Protein AF-A0A932R2N3-F1 (afdb_monomer_lite)

pLDDT: mean 79.17, std 17.2, range [29.89, 97.69]

Foldseek 3Di:
DFDDDDDFDDDPPQFTWGKAGWAWDDADPFFTKTWIWIDGRPDIFIKIKTFGPDLVLLVQLVVLVVLCVVLVAFAFPAWDADPVSGITITGLPDDPWKDKAFPDPPDPDVVVVPFDAQQEAQCVVVQVVVVVVNVVSCVVSVHDQDPRQWIWMWTGRDSHTHIHIHGYRSSRD

Sequence (173 aa):
MKEKYSKKQEGPKGTGVEIGAAQYISEGSRGVAFQTEVIIGSKNRIFVLKKFFYKEDAKMALENYQRAKKAGLKVFTTYRIDETSKKILMTTGHTDTDVCLGSINHGNSLEYFNFPTIKTISNFDQFIEKYFTQAKIAANAGIEIWQDTPFFFVKKNTENSPLDFVLGDMDTL

Radius of gyration: 17.21 Å; chains: 1; bounding box: 32×44×41 Å

Structure (mmCIF, N/CA/C/O backbone):
data_AF-A0A932R2N3-F1
#
_entry.id   AF-A0A932R2N3-F1
#
loop_
_atom_site.group_PDB
_atom_site.id
_atom_site.type_symbol
_atom_site.label_atom_id
_atom_site.label_alt_id
_atom_site.label_comp_id
_atom_site.label_asym_id
_atom_site.label_entity_id
_atom_site.label_seq_id
_atom_site.pdbx_PDB_ins_code
_atom_site.Cartn_x
_atom_site.Cartn_y
_atom_site.Cartn_z
_atom_site.occupancy
_atom_site.B_iso_or_equiv
_atom_site.auth_seq_id
_atom_site.auth_comp_id
_atom_site.auth_asym_id
_atom_site.auth_atom_id
_atom_site.pdbx_PDB_model_num
ATOM 1 N N . MET A 1 1 ? 18.712 22.342 0.852 1.00 34.47 1 MET A N 1
ATOM 2 C CA . MET A 1 1 ? 18.301 23.023 -0.396 1.00 34.47 1 MET A CA 1
ATOM 3 C C . MET A 1 1 ? 16.840 22.644 -0.655 1.00 34.47 1 MET A C 1
ATOM 5 O O . MET A 1 1 ? 16.562 21.458 -0.749 1.00 34.47 1 MET A O 1
ATOM 9 N N . LYS A 1 2 ? 15.885 23.587 -0.595 1.00 29.89 2 LYS A N 1
ATOM 10 C CA . LYS A 1 2 ? 14.439 23.308 -0.740 1.00 29.89 2 LYS A CA 1
ATOM 11 C C . LYS A 1 2 ? 14.040 23.479 -2.210 1.00 29.89 2 LYS A C 1
ATOM 13 O O . LYS A 1 2 ? 13.969 24.611 -2.676 1.00 29.89 2 LYS A O 1
ATOM 18 N N . GLU A 1 3 ? 13.782 22.393 -2.931 1.00 32.88 3 GLU A N 1
ATOM 19 C CA . GLU A 1 3 ? 13.214 22.477 -4.284 1.00 32.88 3 GLU A CA 1
ATOM 20 C C . GLU A 1 3 ? 11.701 22.737 -4.199 1.00 32.88 3 GLU A C 1
ATOM 22 O O . GLU A 1 3 ? 10.926 21.872 -3.790 1.00 32.88 3 GLU A O 1
ATOM 27 N N . LYS A 1 4 ? 11.272 23.951 -4.568 1.00 31.94 4 LYS A N 1
ATOM 28 C CA . LYS A 1 4 ? 9.862 24.290 -4.809 1.00 31.94 4 LYS A CA 1
ATOM 29 C C . LYS A 1 4 ? 9.505 23.886 -6.241 1.00 31.94 4 LYS A C 1
ATOM 31 O O . LYS A 1 4 ? 9.862 24.593 -7.177 1.00 31.94 4 LYS A O 1
ATOM 36 N N . TYR A 1 5 ? 8.764 22.796 -6.412 1.00 36.12 5 TYR A N 1
ATOM 37 C CA . TYR A 1 5 ? 8.063 22.528 -7.668 1.00 36.12 5 TYR A CA 1
ATOM 38 C C . TYR A 1 5 ? 6.673 23.157 -7.580 1.00 36.12 5 TYR A C 1
ATOM 40 O O . TYR A 1 5 ? 5.811 22.655 -6.872 1.00 36.12 5 TYR A O 1
ATOM 48 N N . SER A 1 6 ? 6.463 24.270 -8.282 1.00 35.88 6 SER A N 1
ATOM 49 C CA . SER A 1 6 ? 5.127 24.786 -8.584 1.00 35.88 6 SER A CA 1
ATOM 50 C C . SER A 1 6 ? 4.977 24.794 -10.098 1.00 35.88 6 SER A C 1
ATOM 52 O O . SER A 1 6 ? 5.545 25.639 -10.787 1.00 35.88 6 SER A O 1
ATOM 54 N N . LYS A 1 7 ? 4.257 23.805 -10.628 1.00 40.00 7 LYS A N 1
ATOM 55 C CA . LYS A 1 7 ? 3.683 23.870 -11.971 1.00 40.00 7 LYS A CA 1
ATOM 56 C C . LYS A 1 7 ? 2.174 23.816 -11.797 1.00 40.00 7 LYS A C 1
ATOM 58 O O . LYS A 1 7 ? 1.613 22.754 -11.553 1.00 40.00 7 LYS A O 1
ATOM 63 N N . LYS A 1 8 ? 1.541 24.982 -11.894 1.00 39.84 8 LYS A N 1
ATOM 64 C CA . LYS A 1 8 ? 0.089 25.118 -11.985 1.00 39.84 8 LYS A CA 1
ATOM 65 C C . LYS A 1 8 ? -0.319 24.644 -13.382 1.00 39.84 8 LYS A C 1
ATOM 67 O O . LYS A 1 8 ? -0.007 25.312 -14.363 1.00 39.84 8 LYS A O 1
ATOM 72 N N . GLN A 1 9 ? -0.936 23.471 -13.492 1.00 42.38 9 GLN A N 1
ATOM 73 C CA . GLN A 1 9 ? -1.657 23.093 -14.708 1.00 42.38 9 GLN A CA 1
ATOM 74 C C . GLN A 1 9 ? -3.107 23.543 -14.538 1.00 42.38 9 GLN A C 1
ATOM 76 O O . GLN A 1 9 ? -3.843 23.008 -13.709 1.00 42.38 9 GLN A O 1
ATOM 81 N N . GLU A 1 10 ? -3.499 24.569 -15.292 1.00 36.75 10 GLU A N 1
ATOM 82 C CA . GLU A 1 10 ? -4.872 25.069 -15.324 1.00 36.75 10 GLU A CA 1
ATOM 83 C C . GLU A 1 10 ? -5.753 24.086 -16.104 1.00 36.75 10 GLU A C 1
ATOM 85 O O . GLU A 1 10 ? -5.920 24.176 -17.318 1.00 36.75 10 GLU A O 1
ATOM 90 N N . GLY A 1 11 ? -6.283 23.093 -15.390 1.00 44.34 11 GLY A N 1
ATOM 91 C CA . GLY A 1 11 ? -7.411 22.295 -15.858 1.00 44.34 11 GLY A CA 1
ATOM 92 C C . GLY A 1 11 ? -8.712 23.115 -15.876 1.00 44.34 11 GLY A C 1
ATOM 93 O O . GLY A 1 11 ? -8.776 24.196 -15.281 1.00 44.34 11 GLY A O 1
ATOM 94 N N . PRO A 1 12 ? -9.772 22.616 -16.537 1.00 39.09 12 PRO A N 1
ATOM 95 C CA . PRO A 1 12 ? -11.054 23.312 -16.630 1.00 39.09 12 PRO A CA 1
ATOM 96 C C . PRO A 1 12 ? -11.603 23.678 -15.237 1.00 39.09 12 PRO A C 1
ATOM 98 O O . PRO A 1 12 ? -11.429 22.936 -14.266 1.00 39.09 12 PRO A O 1
ATOM 101 N N . LYS A 1 13 ? -12.240 24.858 -15.136 1.00 41.56 13 LYS A N 1
ATOM 102 C CA . LYS A 1 13 ? -12.767 25.444 -13.886 1.00 41.56 13 LYS A CA 1
ATOM 103 C C . LYS A 1 13 ? -13.551 24.402 -13.075 1.00 41.56 13 LYS A C 1
ATOM 105 O O . LYS A 1 13 ? -14.653 24.024 -13.455 1.00 41.56 13 LYS A O 1
ATOM 110 N N . GLY A 1 14 ? -12.974 23.973 -11.949 1.00 44.25 14 GLY A N 1
ATOM 111 C CA . GLY A 1 14 ? -13.575 23.018 -11.006 1.00 44.25 14 GLY A CA 1
ATOM 112 C C . GLY A 1 14 ? -12.722 21.782 -10.695 1.00 44.25 14 GLY A C 1
ATOM 113 O O . GLY A 1 14 ? -12.991 21.103 -9.709 1.00 44.25 14 GLY A O 1
ATOM 114 N N . THR A 1 15 ? -11.668 21.514 -11.471 1.00 49.25 15 THR A N 1
ATOM 115 C CA . THR A 1 15 ? -10.779 20.348 -11.290 1.00 49.25 15 THR A CA 1
ATOM 116 C C . THR A 1 15 ? -9.301 20.745 -11.269 1.00 49.25 15 THR A C 1
ATOM 118 O O . THR A 1 15 ? -8.467 20.098 -11.898 1.00 49.25 15 THR A O 1
ATOM 121 N N . GLY A 1 16 ? -8.961 21.839 -10.584 1.00 53.00 16 GLY A N 1
ATOM 122 C CA . GLY A 1 16 ? -7.559 22.160 -10.313 1.00 53.00 16 GLY A CA 1
ATOM 123 C C . GLY A 1 16 ? -6.953 21.079 -9.419 1.00 53.00 16 GLY A C 1
ATOM 124 O O . GLY A 1 16 ? -7.535 20.758 -8.381 1.00 53.00 16 GLY A O 1
ATOM 125 N N . VAL A 1 17 ? -5.827 20.505 -9.850 1.00 61.94 17 VAL A N 1
ATOM 126 C CA . VAL A 1 17 ? -5.002 19.613 -9.031 1.00 61.94 17 VAL A CA 1
ATOM 127 C C . VAL A 1 17 ? -3.744 20.377 -8.649 1.00 61.94 17 VAL A C 1
ATOM 129 O O . VAL A 1 17 ? -2.923 20.686 -9.512 1.00 61.94 17 VAL A O 1
ATOM 132 N N . GLU A 1 18 ? -3.597 20.695 -7.368 1.00 70.12 18 GLU A N 1
ATOM 133 C CA . GLU A 1 18 ? -2.376 21.305 -6.835 1.00 70.12 18 GLU A CA 1
ATOM 134 C C . GLU A 1 18 ? -1.619 20.271 -6.001 1.00 70.12 18 GLU A C 1
ATOM 136 O O . GLU A 1 18 ? -2.212 19.593 -5.164 1.00 70.12 18 GLU A O 1
ATOM 141 N N . ILE A 1 19 ? -0.314 20.135 -6.245 1.00 69.81 19 ILE A N 1
ATOM 142 C CA . ILE A 1 19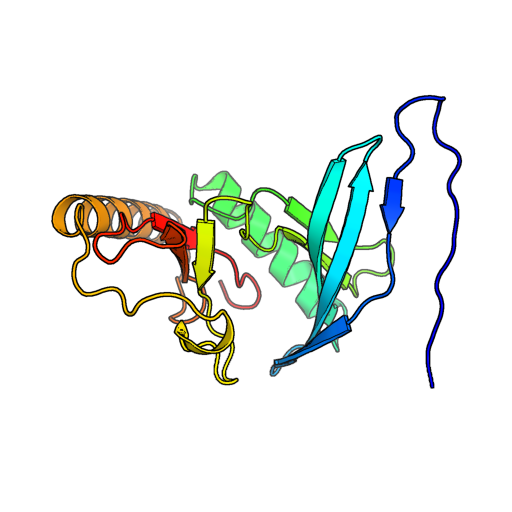 ? 0.571 19.258 -5.472 1.00 69.81 19 ILE A CA 1
ATOM 143 C C . ILE A 1 19 ? 1.415 20.145 -4.555 1.00 69.81 19 ILE A C 1
ATOM 145 O O . ILE A 1 19 ? 2.186 20.986 -5.023 1.00 69.81 19 ILE A O 1
ATOM 149 N N . GLY A 1 20 ? 1.234 19.975 -3.250 1.00 72.81 20 GLY A N 1
ATOM 150 C CA . GLY A 1 20 ? 1.952 20.683 -2.202 1.00 72.81 20 GLY A CA 1
ATOM 151 C C . GLY A 1 20 ? 3.414 20.250 -2.080 1.00 72.81 20 GLY A C 1
ATOM 152 O O . GLY A 1 20 ? 3.885 19.303 -2.717 1.00 72.81 20 GLY A O 1
ATOM 153 N N . ALA A 1 21 ? 4.160 20.952 -1.225 1.00 76.56 21 ALA A N 1
ATOM 154 C CA . ALA A 1 21 ? 5.558 20.625 -0.970 1.00 76.56 21 ALA A CA 1
ATOM 155 C C . ALA A 1 21 ? 5.704 19.196 -0.418 1.00 76.56 21 ALA A C 1
ATOM 157 O O . ALA A 1 21 ? 4.918 18.753 0.416 1.00 76.56 21 ALA A O 1
ATOM 158 N N . ALA A 1 22 ? 6.728 18.486 -0.888 1.00 83.12 22 ALA A N 1
ATOM 159 C CA . ALA A 1 22 ? 7.017 17.133 -0.443 1.00 83.12 22 ALA A CA 1
ATOM 160 C C . ALA A 1 22 ? 7.837 17.156 0.862 1.00 83.12 22 ALA A C 1
ATOM 162 O O . ALA A 1 22 ? 8.916 17.752 0.903 1.00 83.12 22 ALA A O 1
ATOM 163 N N . GLN A 1 23 ? 7.345 16.500 1.911 1.00 84.06 23 GLN A N 1
ATOM 164 C CA . GLN A 1 23 ? 8.029 16.308 3.190 1.00 84.06 23 GLN A CA 1
ATOM 165 C C . GLN A 1 23 ? 8.672 14.921 3.226 1.00 84.06 23 GLN A C 1
ATOM 167 O O . GLN A 1 23 ? 8.025 13.938 2.895 1.00 84.06 23 GLN A O 1
ATOM 172 N N . TYR A 1 24 ? 9.940 14.820 3.616 1.00 84.12 24 TYR A N 1
ATOM 173 C CA . TYR A 1 24 ? 10.614 13.526 3.765 1.00 84.12 24 TYR A CA 1
ATOM 174 C C . TYR A 1 24 ? 9.909 12.647 4.814 1.00 84.12 24 TYR A C 1
ATOM 176 O O . TYR A 1 24 ? 9.573 13.145 5.888 1.00 84.12 24 TYR A O 1
ATOM 184 N N . ILE A 1 25 ? 9.708 11.364 4.496 1.00 80.81 25 ILE A N 1
ATOM 185 C CA . ILE A 1 25 ? 9.190 10.346 5.425 1.00 80.81 25 ILE A CA 1
ATOM 186 C C . ILE A 1 25 ? 10.312 9.373 5.795 1.00 80.81 25 ILE A C 1
ATOM 188 O O . ILE A 1 25 ? 10.639 9.217 6.968 1.00 80.81 25 ILE A O 1
ATOM 192 N N . SER A 1 26 ? 10.879 8.697 4.795 1.00 80.25 26 SER A N 1
ATOM 193 C CA . SER A 1 26 ? 11.829 7.603 4.997 1.00 80.25 26 SER A CA 1
ATOM 194 C C . SER A 1 26 ? 12.656 7.324 3.746 1.00 80.25 26 SER A C 1
ATOM 196 O O . SER A 1 26 ? 12.323 7.759 2.642 1.00 80.25 26 SER A O 1
ATOM 198 N N . GLU A 1 27 ? 13.720 6.549 3.924 1.00 85.44 27 GLU A N 1
ATOM 199 C CA . GLU A 1 27 ? 14.563 6.020 2.860 1.00 85.44 27 GLU A CA 1
ATOM 200 C C . GLU A 1 27 ? 14.697 4.507 3.041 1.00 85.44 27 GLU A C 1
ATOM 202 O O . GLU A 1 27 ? 14.934 4.020 4.145 1.00 85.44 27 GLU A O 1
ATOM 207 N N . GLY A 1 28 ? 14.481 3.769 1.956 1.00 81.19 28 GLY A N 1
ATOM 208 C CA . GLY A 1 28 ? 14.649 2.323 1.886 1.00 81.19 28 GLY A CA 1
ATOM 209 C C . GLY A 1 28 ? 15.687 1.941 0.835 1.00 81.19 28 GLY A C 1
ATOM 210 O O . GLY A 1 28 ? 16.280 2.793 0.177 1.00 81.19 28 GLY A O 1
ATOM 211 N N . SER A 1 29 ? 15.872 0.640 0.624 1.00 83.56 29 SER A N 1
ATOM 212 C CA . SER A 1 29 ? 16.900 0.111 -0.286 1.00 83.56 29 SER A CA 1
ATOM 213 C C . SER A 1 29 ? 16.720 0.518 -1.754 1.00 83.56 29 SER A C 1
ATOM 215 O O . SER A 1 29 ? 17.699 0.561 -2.495 1.00 83.56 29 SER A O 1
ATOM 217 N N . ARG A 1 30 ? 15.490 0.827 -2.184 1.00 85.88 30 ARG A N 1
ATOM 218 C CA . ARG A 1 30 ? 15.159 1.162 -3.583 1.00 85.88 30 ARG A CA 1
ATOM 219 C C . ARG A 1 30 ? 14.798 2.626 -3.815 1.00 85.88 30 ARG A C 1
ATOM 221 O O . ARG A 1 30 ? 14.596 3.036 -4.960 1.00 85.88 30 ARG A O 1
ATOM 228 N N . GLY A 1 31 ? 14.709 3.438 -2.763 1.00 88.25 31 GLY A N 1
ATOM 229 C CA . GLY A 1 31 ? 14.361 4.842 -2.927 1.00 88.25 31 GLY A CA 1
ATOM 230 C C . GLY A 1 31 ? 13.937 5.565 -1.660 1.00 88.25 31 GLY A C 1
ATOM 231 O O . GLY A 1 31 ? 13.988 5.038 -0.553 1.00 88.25 31 GLY A O 1
ATOM 232 N N . VAL A 1 32 ? 13.463 6.791 -1.859 1.00 89.69 32 VAL A N 1
ATOM 233 C CA . VAL A 1 32 ? 13.082 7.728 -0.801 1.00 89.69 32 VAL A CA 1
ATOM 234 C C . VAL A 1 32 ? 11.588 8.026 -0.880 1.00 89.69 32 VAL A C 1
ATOM 236 O O . VAL A 1 32 ? 11.077 8.394 -1.942 1.00 89.69 32 VAL A O 1
ATOM 239 N N . ALA A 1 33 ? 10.886 7.899 0.241 1.00 87.19 33 ALA A N 1
ATOM 240 C CA . ALA A 1 33 ? 9.473 8.215 0.373 1.00 87.19 33 ALA A CA 1
ATOM 241 C C . ALA A 1 33 ? 9.270 9.632 0.924 1.00 87.19 33 ALA A C 1
ATOM 243 O O . ALA A 1 33 ? 9.882 10.044 1.912 1.00 87.19 33 ALA A O 1
ATOM 244 N N . PHE A 1 34 ? 8.361 10.370 0.294 1.00 86.31 34 PHE A N 1
ATOM 245 C CA . PHE A 1 34 ? 7.943 11.699 0.717 1.00 86.31 34 PHE A CA 1
ATOM 246 C C . PHE A 1 34 ? 6.429 11.750 0.890 1.00 86.31 34 PHE A C 1
ATOM 248 O O . PHE A 1 34 ? 5.697 11.164 0.101 1.00 86.31 34 PHE A O 1
ATOM 255 N N . GLN A 1 35 ? 5.948 12.511 1.861 1.00 85.12 35 GLN A N 1
ATOM 256 C CA . GLN A 1 35 ? 4.552 12.888 1.994 1.00 85.12 35 GLN A CA 1
ATOM 257 C C . GLN A 1 35 ? 4.292 14.116 1.131 1.00 85.12 35 GLN A C 1
ATOM 259 O O . GLN A 1 35 ? 5.085 15.053 1.138 1.00 85.12 35 GLN A O 1
ATOM 264 N N . THR A 1 36 ? 3.183 14.146 0.406 1.00 85.00 36 THR A N 1
ATOM 265 C CA . THR A 1 36 ? 2.752 15.330 -0.339 1.00 85.00 36 THR A CA 1
ATOM 266 C C . THR A 1 36 ? 1.243 15.490 -0.238 1.00 85.00 36 THR A C 1
ATOM 268 O O . THR A 1 36 ? 0.501 14.510 -0.176 1.00 85.00 36 THR A O 1
ATOM 271 N N . GLU A 1 37 ? 0.788 16.733 -0.196 1.00 84.62 37 GLU A N 1
ATOM 272 C CA . GLU A 1 37 ? -0.632 17.061 -0.242 1.00 84.62 37 GLU A CA 1
ATOM 273 C C . GLU A 1 37 ? -1.069 17.237 -1.692 1.00 84.62 37 GLU A C 1
ATOM 275 O O . GLU A 1 37 ? -0.388 17.888 -2.479 1.00 84.62 37 GLU A O 1
ATOM 280 N N . VAL A 1 38 ? -2.209 16.661 -2.051 1.00 80.94 38 VAL A N 1
ATOM 281 C CA . VAL A 1 38 ? -2.844 16.836 -3.353 1.00 80.94 38 VAL A CA 1
ATOM 282 C C . VAL A 1 38 ? -4.221 17.434 -3.121 1.00 80.94 38 VAL A C 1
ATOM 284 O O . VAL A 1 38 ? -5.100 16.809 -2.520 1.00 80.94 38 VAL A O 1
ATOM 287 N N . ILE A 1 39 ? -4.409 18.655 -3.607 1.00 80.38 39 ILE A N 1
ATOM 288 C CA . ILE A 1 39 ? -5.659 19.399 -3.501 1.00 80.38 39 ILE A CA 1
ATOM 289 C C . ILE A 1 39 ? -6.438 19.188 -4.796 1.00 80.38 39 ILE A C 1
ATOM 291 O O . ILE A 1 39 ? -5.936 19.501 -5.872 1.00 80.38 39 ILE A O 1
ATOM 295 N N . ILE A 1 40 ? -7.655 18.649 -4.695 1.00 76.06 40 ILE A N 1
ATOM 296 C CA . ILE A 1 40 ? -8.581 18.436 -5.815 1.00 76.06 40 ILE A CA 1
ATOM 297 C C . ILE A 1 40 ? -9.859 19.223 -5.518 1.00 76.06 40 ILE A C 1
ATOM 299 O O . ILE A 1 40 ? -10.700 18.794 -4.719 1.00 76.06 40 ILE A O 1
ATOM 303 N N . GLY A 1 41 ? -10.008 20.396 -6.137 1.00 79.56 41 GLY A N 1
ATOM 304 C CA . GLY A 1 41 ? -11.081 21.332 -5.784 1.00 79.56 41 GLY A CA 1
ATOM 305 C C . GLY A 1 41 ? -10.964 21.776 -4.320 1.00 79.56 41 GLY A C 1
ATOM 306 O O . GLY A 1 41 ? -9.944 22.326 -3.926 1.00 79.56 41 GLY A O 1
ATOM 307 N N . SER A 1 42 ? -11.986 21.514 -3.499 1.00 73.62 42 SER A N 1
ATOM 308 C CA . SER A 1 42 ? -11.968 21.795 -2.050 1.00 73.62 42 SER A CA 1
ATOM 309 C C . SER A 1 42 ? -11.433 20.644 -1.187 1.00 73.62 42 SER A C 1
ATOM 311 O O . SER A 1 42 ? -11.389 20.760 0.037 1.00 73.62 42 SER A O 1
ATOM 313 N N . LYS A 1 43 ? -11.056 19.508 -1.788 1.00 75.69 43 LYS A N 1
ATOM 314 C CA . LYS A 1 43 ? -10.615 18.317 -1.050 1.00 75.69 43 LYS A CA 1
ATOM 315 C C . LYS A 1 43 ? -9.094 18.286 -0.971 1.00 75.69 43 LYS A C 1
ATOM 317 O O . LYS A 1 43 ? -8.443 18.136 -1.999 1.00 75.69 43 LYS A O 1
ATOM 322 N N . ASN A 1 44 ? -8.544 18.339 0.240 1.00 78.62 44 ASN A N 1
ATOM 323 C CA . ASN A 1 44 ? -7.141 18.008 0.486 1.00 78.62 44 ASN A CA 1
ATOM 324 C C . ASN A 1 44 ? -7.003 16.496 0.732 1.00 78.62 44 ASN A C 1
ATOM 326 O O . ASN A 1 44 ? -7.839 15.884 1.409 1.00 78.62 44 ASN A O 1
ATOM 330 N N . ARG A 1 45 ? -5.994 15.869 0.132 1.00 78.56 45 ARG A N 1
ATOM 331 C CA . ARG A 1 45 ? -5.686 14.446 0.274 1.00 78.56 45 ARG A CA 1
ATOM 332 C C . ARG A 1 45 ? -4.185 14.268 0.409 1.00 78.56 45 ARG A C 1
ATOM 334 O O . ARG A 1 45 ? -3.421 14.830 -0.363 1.00 78.56 45 ARG A O 1
ATOM 341 N N . ILE A 1 46 ? -3.772 13.435 1.354 1.00 81.56 46 ILE A N 1
ATOM 342 C CA . ILE A 1 46 ? -2.359 13.143 1.572 1.00 81.56 46 ILE A CA 1
ATOM 343 C C . ILE A 1 46 ? -1.969 11.928 0.724 1.00 81.56 46 ILE A C 1
ATOM 345 O O . ILE A 1 46 ? -2.649 10.899 0.730 1.00 81.56 46 ILE A O 1
ATOM 349 N N . PHE A 1 47 ? -0.866 12.052 -0.003 1.00 85.44 47 PHE A N 1
ATOM 350 C CA . PHE A 1 47 ? -0.263 11.006 -0.821 1.00 85.44 47 PHE A CA 1
ATOM 351 C C . PHE A 1 47 ? 1.189 10.766 -0.401 1.00 85.44 47 PHE A C 1
ATOM 353 O O . PHE A 1 47 ? 1.837 11.627 0.194 1.00 85.44 47 PHE A O 1
ATOM 360 N N . VAL A 1 48 ? 1.704 9.589 -0.748 1.00 86.62 48 VAL A N 1
ATOM 361 C CA . VAL A 1 48 ? 3.133 9.284 -0.723 1.00 86.62 48 VAL A CA 1
ATOM 362 C C . VAL A 1 48 ? 3.676 9.397 -2.141 1.00 86.62 48 VAL A C 1
ATOM 364 O O . VAL A 1 48 ? 3.134 8.820 -3.082 1.00 86.62 48 VAL A O 1
ATOM 367 N N . LEU A 1 49 ? 4.766 10.137 -2.287 1.00 87.88 49 LEU A N 1
ATOM 368 C CA . LEU A 1 49 ? 5.605 10.172 -3.471 1.00 87.88 49 LEU A CA 1
ATOM 369 C C . LEU A 1 49 ? 6.878 9.375 -3.174 1.00 87.88 49 LEU A C 1
ATOM 371 O O . LEU A 1 49 ? 7.743 9.849 -2.440 1.00 87.88 49 LEU A O 1
ATOM 375 N N . LYS A 1 50 ? 7.016 8.188 -3.762 1.00 88.50 50 LYS A N 1
ATOM 376 C CA . LYS A 1 50 ? 8.245 7.388 -3.695 1.00 88.50 50 LYS A CA 1
ATOM 377 C C . LYS A 1 50 ? 9.121 7.726 -4.894 1.00 88.50 50 LYS A C 1
ATOM 379 O O . LYS A 1 50 ? 8.675 7.614 -6.034 1.00 88.50 50 LYS A O 1
ATOM 384 N N . LYS A 1 51 ? 10.346 8.187 -4.645 1.00 91.00 51 LYS A N 1
ATOM 385 C CA . LYS A 1 51 ? 11.368 8.437 -5.667 1.00 91.00 51 LYS A CA 1
ATOM 386 C C . LYS A 1 51 ? 12.354 7.279 -5.650 1.00 91.00 51 LYS A C 1
ATOM 388 O O . LYS A 1 51 ? 13.039 7.090 -4.651 1.00 91.00 51 LYS A O 1
ATOM 393 N N . PHE A 1 52 ? 12.427 6.539 -6.742 1.00 90.81 52 PHE A N 1
ATOM 394 C CA . PHE A 1 52 ? 13.314 5.393 -6.870 1.00 90.81 52 PHE A CA 1
ATOM 395 C C . PHE A 1 52 ? 14.722 5.826 -7.271 1.00 90.81 52 PHE A C 1
ATOM 397 O O . PHE A 1 52 ? 14.897 6.814 -7.996 1.00 90.81 52 PHE A O 1
ATOM 404 N N . PHE A 1 53 ? 15.722 5.074 -6.817 1.00 90.50 53 PHE A N 1
ATOM 405 C CA . PHE A 1 53 ? 17.107 5.270 -7.246 1.00 90.50 53 PHE A CA 1
ATOM 406 C C . PHE A 1 53 ? 17.293 4.865 -8.716 1.00 90.50 53 PHE A C 1
ATOM 408 O O . PHE A 1 53 ? 17.980 5.564 -9.468 1.00 90.50 53 PHE A O 1
ATOM 415 N N . TYR A 1 54 ? 16.593 3.811 -9.146 1.00 89.81 54 TYR A N 1
ATOM 416 C CA . TYR A 1 54 ? 16.640 3.259 -10.500 1.00 89.81 54 TYR A CA 1
ATOM 417 C C . TYR A 1 54 ? 15.257 3.297 -11.169 1.00 89.81 54 TYR A C 1
ATOM 419 O O . TYR A 1 54 ? 14.223 3.217 -10.507 1.00 89.81 54 TYR A O 1
ATOM 427 N N . LYS A 1 55 ? 15.214 3.461 -12.498 1.00 87.56 55 LYS A N 1
ATOM 428 C CA . LYS A 1 55 ? 13.936 3.564 -13.237 1.00 87.56 55 LYS A CA 1
ATOM 429 C C . LYS A 1 55 ? 13.211 2.223 -13.315 1.00 87.56 55 LYS A C 1
ATOM 431 O O . LYS A 1 55 ? 11.987 2.157 -13.395 1.00 87.56 55 LYS A O 1
ATOM 436 N N . GLU A 1 56 ? 14.000 1.166 -13.342 1.00 89.50 56 GLU A N 1
ATOM 437 C CA . GLU A 1 56 ? 13.598 -0.223 -13.464 1.00 89.50 56 GLU A CA 1
ATOM 438 C C . GLU A 1 56 ? 12.763 -0.634 -12.249 1.00 89.50 56 GLU A C 1
ATOM 440 O O . GLU A 1 56 ? 11.716 -1.251 -12.422 1.00 89.50 56 GLU A O 1
ATOM 445 N N . ASP A 1 57 ? 13.141 -0.174 -11.052 1.00 89.75 57 ASP A N 1
ATOM 446 C CA . ASP A 1 57 ? 12.384 -0.416 -9.822 1.00 89.75 57 ASP A CA 1
ATOM 447 C C . ASP A 1 57 ? 10.981 0.190 -9.888 1.00 89.75 57 ASP A C 1
ATOM 449 O O . ASP A 1 57 ? 10.002 -0.469 -9.551 1.00 89.75 57 ASP A O 1
ATOM 453 N N . ALA A 1 58 ? 10.855 1.425 -10.384 1.00 88.19 58 ALA A N 1
ATOM 454 C CA . ALA A 1 58 ? 9.553 2.078 -10.487 1.00 88.19 58 ALA A CA 1
ATOM 455 C C . ALA A 1 58 ? 8.628 1.368 -11.492 1.00 88.19 58 ALA A C 1
ATOM 457 O O . ALA A 1 58 ? 7.418 1.273 -11.274 1.00 88.19 58 ALA A O 1
ATOM 458 N N . LYS A 1 59 ? 9.187 0.866 -12.601 1.00 88.75 59 LYS A N 1
ATOM 459 C CA . LYS A 1 59 ? 8.435 0.083 -13.592 1.00 88.75 59 LYS A CA 1
ATOM 460 C C . LYS A 1 59 ? 8.001 -1.260 -13.023 1.00 88.75 59 LYS A C 1
ATOM 462 O O . LYS A 1 59 ? 6.817 -1.573 -13.083 1.00 88.75 59 LYS A O 1
ATOM 467 N N . MET A 1 60 ? 8.930 -1.994 -12.418 1.00 90.31 60 MET A N 1
ATOM 468 C CA . MET A 1 60 ? 8.659 -3.282 -11.787 1.00 90.31 60 MET A CA 1
ATOM 469 C C . MET A 1 60 ? 7.583 -3.148 -10.706 1.00 90.31 60 MET A C 1
ATOM 471 O O . MET A 1 60 ? 6.627 -3.916 -10.687 1.00 90.31 60 MET A O 1
ATOM 475 N N . ALA A 1 61 ? 7.660 -2.114 -9.869 1.00 90.31 61 ALA A N 1
ATOM 476 C CA . ALA A 1 61 ? 6.667 -1.892 -8.830 1.00 90.31 61 ALA A CA 1
ATOM 477 C C . ALA A 1 61 ? 5.270 -1.571 -9.411 1.00 90.31 61 ALA A C 1
ATOM 479 O O . ALA A 1 61 ? 4.247 -2.012 -8.880 1.00 90.31 61 ALA A O 1
ATOM 480 N N . LEU A 1 62 ? 5.195 -0.867 -10.551 1.00 91.12 62 LEU A N 1
ATOM 481 C CA . LEU A 1 62 ? 3.933 -0.652 -11.272 1.00 91.12 62 LEU A CA 1
ATOM 482 C C . LEU A 1 62 ? 3.398 -1.942 -11.914 1.00 91.12 62 LEU A C 1
ATOM 484 O O . LEU A 1 62 ? 2.190 -2.180 -11.880 1.00 91.12 62 LEU A O 1
ATOM 488 N N . GLU A 1 63 ? 4.262 -2.765 -12.500 1.00 92.19 63 GLU A N 1
ATOM 489 C CA . GLU A 1 63 ? 3.892 -4.061 -13.082 1.00 92.19 63 GLU A CA 1
ATOM 490 C C . GLU A 1 63 ? 3.355 -5.009 -12.005 1.00 92.19 63 GLU A C 1
ATOM 492 O O . GLU A 1 63 ? 2.287 -5.604 -12.172 1.00 92.19 63 GLU A O 1
ATOM 497 N N . ASN A 1 64 ? 4.022 -5.062 -10.854 1.00 92.44 64 ASN A N 1
ATOM 498 C CA . ASN A 1 64 ? 3.588 -5.813 -9.682 1.00 92.44 64 ASN A CA 1
ATOM 499 C C . ASN A 1 64 ? 2.239 -5.327 -9.152 1.00 92.44 64 ASN A C 1
ATOM 501 O O . ASN A 1 64 ? 1.339 -6.138 -8.917 1.00 92.44 64 ASN A O 1
ATOM 505 N N . TYR A 1 65 ? 2.041 -4.009 -9.064 1.00 93.31 65 TYR A N 1
ATOM 506 C CA . TYR A 1 65 ? 0.741 -3.427 -8.735 1.00 93.31 65 TYR A CA 1
ATOM 507 C C . TYR A 1 65 ? -0.362 -3.887 -9.700 1.00 93.31 65 TYR A C 1
ATOM 509 O O . TYR A 1 65 ? -1.451 -4.285 -9.275 1.00 93.31 65 TYR A O 1
ATOM 517 N N . GLN A 1 66 ? -0.099 -3.846 -11.008 1.00 93.44 66 GLN A N 1
ATOM 518 C CA . GLN A 1 66 ? -1.064 -4.266 -12.025 1.00 93.44 66 GLN A CA 1
ATOM 519 C C . GLN A 1 66 ? -1.361 -5.765 -11.939 1.00 93.44 66 GLN A C 1
ATOM 521 O O . GLN A 1 66 ? -2.528 -6.156 -12.031 1.00 93.44 66 GLN A O 1
ATOM 526 N N . ARG A 1 67 ? -0.335 -6.596 -11.717 1.00 94.88 67 ARG A N 1
ATOM 527 C CA . ARG A 1 67 ? -0.467 -8.046 -11.533 1.00 94.88 67 ARG A CA 1
ATOM 528 C C . ARG A 1 67 ? -1.323 -8.366 -10.311 1.00 94.88 67 ARG A C 1
ATOM 530 O O . ARG A 1 67 ? -2.297 -9.107 -10.433 1.00 94.88 67 ARG A O 1
ATOM 537 N N . ALA A 1 68 ? -1.028 -7.742 -9.172 1.00 94.62 68 ALA A N 1
ATOM 538 C CA . ALA A 1 68 ? -1.786 -7.900 -7.937 1.00 94.62 68 ALA A CA 1
ATOM 539 C C . ALA A 1 68 ? -3.2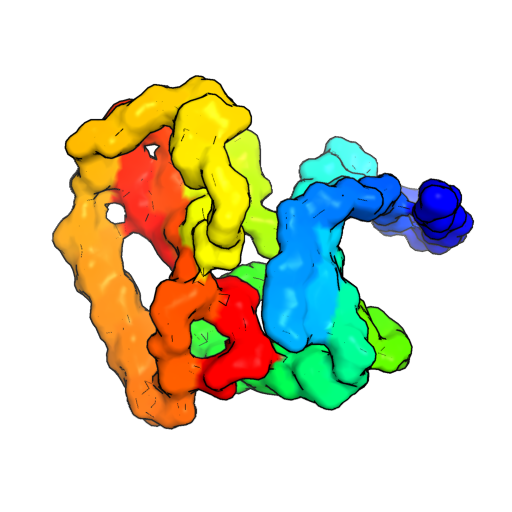49 -7.463 -8.105 1.00 94.62 68 ALA A C 1
ATOM 541 O O . ALA A 1 68 ? -4.173 -8.203 -7.763 1.00 94.62 68 ALA A O 1
ATOM 542 N N . LYS A 1 69 ? -3.479 -6.299 -8.723 1.00 94.56 69 LYS A N 1
ATOM 543 C CA . LYS A 1 69 ? -4.831 -5.802 -9.001 1.00 94.56 69 LYS A CA 1
ATOM 544 C C . LYS A 1 69 ? -5.615 -6.734 -9.925 1.00 94.56 69 LYS A C 1
ATOM 546 O O . LYS A 1 69 ? -6.789 -6.988 -9.671 1.00 94.56 69 LYS A O 1
ATOM 551 N N . LYS A 1 70 ? -4.979 -7.261 -10.977 1.00 96.06 70 LYS A N 1
ATOM 552 C CA . LYS A 1 70 ? -5.591 -8.221 -11.910 1.00 96.06 70 LYS A CA 1
ATOM 553 C C . LYS A 1 70 ? -5.951 -9.539 -11.221 1.00 96.06 70 LYS A C 1
ATOM 555 O O . LYS A 1 70 ? -6.983 -10.116 -11.547 1.00 96.06 70 LYS A O 1
ATOM 560 N N . ALA A 1 71 ? -5.139 -9.987 -10.266 1.00 96.19 71 ALA A N 1
ATOM 561 C CA . ALA A 1 71 ? -5.424 -11.166 -9.450 1.00 96.19 71 ALA A CA 1
ATOM 562 C C . ALA A 1 71 ? -6.591 -10.956 -8.465 1.00 96.19 71 ALA A C 1
ATOM 564 O O . ALA A 1 71 ? -7.077 -11.921 -7.886 1.00 96.19 71 ALA A O 1
ATOM 565 N N . GLY A 1 72 ? -7.063 -9.718 -8.277 1.00 96.12 72 GLY A N 1
ATOM 566 C CA . GLY A 1 72 ? -8.104 -9.391 -7.302 1.00 96.12 72 GLY A CA 1
ATOM 567 C C . GLY A 1 72 ? -7.565 -9.175 -5.889 1.00 96.12 72 GLY A C 1
ATOM 568 O O . GLY A 1 72 ? -8.342 -9.207 -4.933 1.00 96.12 72 GLY A O 1
ATOM 569 N N . LEU A 1 73 ? -6.254 -8.946 -5.745 1.00 95.88 73 LEU A N 1
ATOM 570 C CA . LEU A 1 73 ? -5.670 -8.594 -4.459 1.00 95.88 73 LEU A CA 1
ATOM 571 C C . LEU A 1 73 ? -6.101 -7.196 -4.027 1.00 95.88 73 LEU A C 1
ATOM 573 O O . LEU A 1 73 ? -6.227 -6.260 -4.824 1.00 95.88 73 LEU A O 1
ATOM 577 N N . LYS A 1 74 ? -6.286 -7.051 -2.721 1.00 94.62 74 LYS A N 1
ATOM 578 C CA . LYS A 1 74 ? -6.606 -5.788 -2.079 1.00 94.62 74 LYS A CA 1
ATOM 579 C C . LYS A 1 74 ? -5.358 -4.912 -2.009 1.00 94.62 74 LYS A C 1
ATOM 581 O O . LYS A 1 74 ? -4.549 -5.039 -1.099 1.00 94.62 74 LYS A O 1
ATOM 586 N N . VAL A 1 75 ? -5.216 -4.019 -2.980 1.00 92.75 75 VAL A N 1
ATOM 587 C CA . VAL A 1 75 ? -4.090 -3.083 -3.125 1.00 92.75 75 VAL A CA 1
ATOM 588 C C . VAL A 1 75 ? -4.539 -1.633 -2.922 1.00 92.75 75 VAL A C 1
ATOM 590 O O . VAL A 1 75 ? -5.734 -1.334 -3.007 1.00 92.75 75 VAL A O 1
ATOM 593 N N . PHE A 1 76 ? -3.602 -0.703 -2.713 1.00 88.75 76 PHE A N 1
ATOM 594 C CA . PHE A 1 76 ? -3.927 0.730 -2.729 1.00 88.75 76 PHE A CA 1
ATOM 595 C C . PHE A 1 76 ? -4.618 1.165 -4.036 1.00 88.75 76 PHE A C 1
ATOM 597 O O . PHE A 1 76 ? -4.345 0.682 -5.136 1.00 88.75 76 PHE A O 1
ATOM 604 N N . THR A 1 77 ? -5.536 2.125 -3.945 1.00 77.25 77 THR A N 1
ATOM 605 C CA . THR A 1 77 ? -6.324 2.569 -5.108 1.00 77.25 77 THR A CA 1
ATOM 606 C C . THR A 1 77 ? -5.504 3.372 -6.114 1.00 77.25 77 THR A C 1
ATOM 608 O O . THR A 1 77 ? -5.777 3.291 -7.316 1.00 77.25 77 THR A O 1
ATOM 611 N N . THR A 1 78 ? -4.490 4.109 -5.650 1.00 72.06 78 THR A N 1
ATOM 612 C CA . THR A 1 78 ? -3.608 4.900 -6.516 1.00 72.06 78 THR A CA 1
ATOM 613 C C . THR A 1 78 ? -2.203 4.320 -6.528 1.00 72.06 78 THR A C 1
ATOM 615 O O . THR A 1 78 ? -1.568 4.210 -5.486 1.00 72.06 78 THR A O 1
ATOM 618 N N . TYR A 1 79 ? -1.732 4.017 -7.734 1.00 74.94 79 TYR A N 1
ATOM 619 C CA . TYR A 1 79 ? -0.340 3.737 -8.061 1.00 74.94 79 TYR A CA 1
ATOM 620 C C . TYR A 1 79 ? -0.102 4.352 -9.445 1.00 74.94 79 TYR A C 1
ATOM 622 O O . TYR A 1 79 ? -0.666 3.897 -10.448 1.00 74.94 79 TYR A O 1
ATOM 630 N N . ARG A 1 80 ? 0.574 5.502 -9.495 1.00 81.06 80 ARG A N 1
ATOM 631 C CA . ARG A 1 80 ? 0.798 6.269 -10.732 1.00 81.06 80 ARG A CA 1
ATOM 632 C C . ARG A 1 80 ? 2.272 6.569 -10.877 1.00 81.06 80 ARG A C 1
ATOM 634 O O . ARG A 1 80 ? 2.842 7.189 -9.988 1.00 81.06 80 ARG A O 1
ATOM 641 N N . ILE A 1 81 ? 2.852 6.148 -11.992 1.00 82.00 81 ILE A N 1
ATOM 642 C CA . ILE A 1 81 ? 4.238 6.446 -12.327 1.00 82.00 81 ILE A CA 1
ATOM 643 C C . ILE A 1 81 ? 4.326 7.785 -13.066 1.00 82.00 81 ILE A C 1
ATOM 645 O O . ILE A 1 81 ? 3.425 8.130 -13.833 1.00 82.00 81 ILE A O 1
ATOM 649 N N . ASP A 1 82 ? 5.388 8.548 -12.825 1.00 81.75 82 ASP A N 1
ATOM 650 C CA . ASP A 1 82 ? 5.671 9.753 -13.600 1.00 81.75 82 ASP A CA 1
ATOM 651 C C . ASP A 1 82 ? 6.216 9.423 -15.000 1.00 81.75 82 ASP A C 1
ATOM 653 O O . ASP A 1 82 ? 6.705 8.323 -15.263 1.00 81.75 82 ASP A O 1
ATOM 657 N N . GLU A 1 83 ? 6.187 10.401 -15.907 1.00 80.50 83 GLU A N 1
ATOM 658 C CA . GLU A 1 83 ? 6.694 10.242 -17.281 1.00 80.50 83 GLU A CA 1
ATOM 659 C C . GLU A 1 83 ? 8.172 9.825 -17.319 1.00 80.50 83 GLU A C 1
ATOM 661 O O . GLU A 1 83 ? 8.621 9.156 -18.247 1.00 80.50 83 GLU A O 1
ATOM 666 N N . THR A 1 84 ? 8.944 10.187 -16.288 1.00 79.62 84 THR A N 1
ATOM 667 C CA . THR A 1 84 ? 10.365 9.835 -16.211 1.00 79.62 84 THR A CA 1
ATOM 668 C C . THR A 1 84 ? 10.616 8.400 -15.751 1.00 79.62 84 THR A C 1
ATOM 670 O O . THR A 1 84 ? 11.759 7.937 -15.839 1.00 79.62 84 THR A O 1
ATOM 673 N N . SER A 1 85 ? 9.567 7.693 -15.312 1.00 82.44 85 SER A N 1
ATOM 674 C CA . SER A 1 85 ? 9.625 6.367 -14.696 1.00 82.44 85 SER A CA 1
ATOM 675 C C . SER A 1 85 ? 10.554 6.297 -13.487 1.00 82.44 85 SER A C 1
ATOM 677 O O . SER A 1 85 ? 11.242 5.305 -13.301 1.00 82.44 85 SER A O 1
ATOM 679 N N . LYS A 1 86 ? 10.634 7.363 -12.686 1.00 86.19 86 LYS A N 1
ATOM 680 C CA . LYS A 1 86 ? 11.4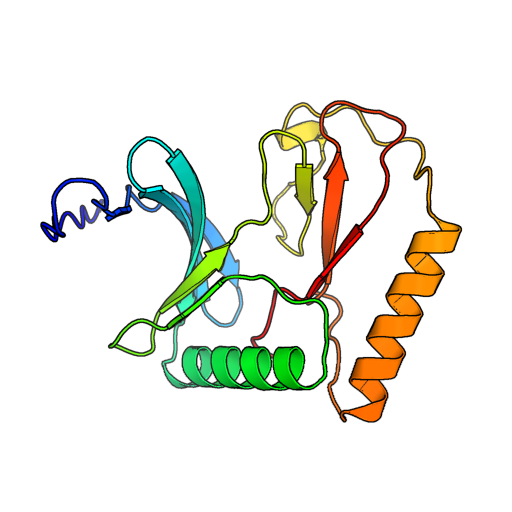58 7.406 -11.463 1.00 86.19 86 LYS A CA 1
ATOM 681 C C . LYS A 1 86 ? 10.639 7.607 -10.203 1.00 86.19 86 LYS A C 1
ATOM 683 O O . LYS A 1 86 ? 11.184 7.531 -9.104 1.00 86.19 86 LYS A O 1
ATOM 688 N N . LYS A 1 87 ? 9.362 7.953 -10.336 1.00 86.44 87 LYS A N 1
ATOM 689 C CA . LYS A 1 87 ? 8.537 8.346 -9.199 1.00 86.44 87 LYS A CA 1
ATOM 690 C C . LYS A 1 87 ? 7.194 7.665 -9.270 1.00 86.44 87 LYS A C 1
ATOM 692 O O . LYS A 1 87 ? 6.590 7.630 -10.337 1.00 86.44 87 LYS A O 1
ATOM 697 N N . ILE A 1 88 ? 6.715 7.202 -8.123 1.00 87.38 88 ILE A N 1
ATOM 698 C CA . ILE A 1 88 ? 5.355 6.701 -7.972 1.00 87.38 88 ILE A CA 1
ATOM 699 C C . ILE A 1 88 ? 4.614 7.529 -6.936 1.00 87.38 88 ILE A C 1
ATOM 701 O O . ILE A 1 88 ? 5.110 7.760 -5.834 1.00 87.38 88 ILE A O 1
ATOM 705 N N . LEU A 1 89 ? 3.412 7.957 -7.307 1.00 86.56 89 LEU A N 1
ATOM 706 C CA . LEU A 1 89 ? 2.432 8.541 -6.409 1.00 86.56 89 LEU A CA 1
ATOM 707 C C . LEU A 1 89 ? 1.453 7.453 -5.954 1.00 86.56 89 LEU A C 1
ATOM 709 O O . LEU A 1 89 ? 0.843 6.772 -6.786 1.00 86.56 89 LEU A O 1
ATOM 713 N N . MET A 1 90 ? 1.279 7.325 -4.642 1.00 86.12 90 MET A N 1
ATOM 714 C CA . MET A 1 90 ? 0.374 6.366 -4.013 1.00 86.12 90 MET A CA 1
ATOM 715 C C . MET A 1 90 ? -0.427 7.005 -2.878 1.00 86.12 90 MET A C 1
ATOM 717 O O . MET A 1 90 ? 0.005 7.979 -2.264 1.00 86.12 90 MET A O 1
ATOM 721 N N . THR A 1 91 ? -1.626 6.493 -2.610 1.00 82.31 91 THR A N 1
ATOM 722 C CA . THR A 1 91 ? -2.423 6.944 -1.457 1.00 82.31 91 THR A CA 1
ATOM 723 C C . THR A 1 91 ? -1.716 6.574 -0.160 1.00 82.31 91 THR A C 1
ATOM 725 O O . THR A 1 91 ? -1.243 5.450 -0.045 1.00 82.31 91 THR A O 1
ATOM 728 N N . THR A 1 92 ? -1.708 7.461 0.837 1.00 79.19 92 THR A N 1
ATOM 729 C CA . THR A 1 92 ? -1.159 7.127 2.165 1.00 79.19 92 THR A CA 1
ATOM 730 C C . THR A 1 92 ? -1.996 6.108 2.928 1.00 79.19 92 THR A C 1
ATOM 732 O O . THR A 1 92 ? -1.519 5.514 3.884 1.00 79.19 92 THR A O 1
ATOM 735 N N . GLY A 1 93 ? -3.278 5.983 2.578 1.00 77.88 93 GLY A N 1
ATOM 736 C CA . GLY A 1 93 ? -4.242 5.230 3.368 1.00 77.88 93 GLY A CA 1
ATOM 737 C C . GLY A 1 93 ? -4.736 5.951 4.630 1.00 77.88 93 GLY A C 1
ATOM 738 O O . GLY A 1 93 ? -5.744 5.545 5.199 1.00 77.88 93 GLY A O 1
ATOM 739 N N . HIS A 1 9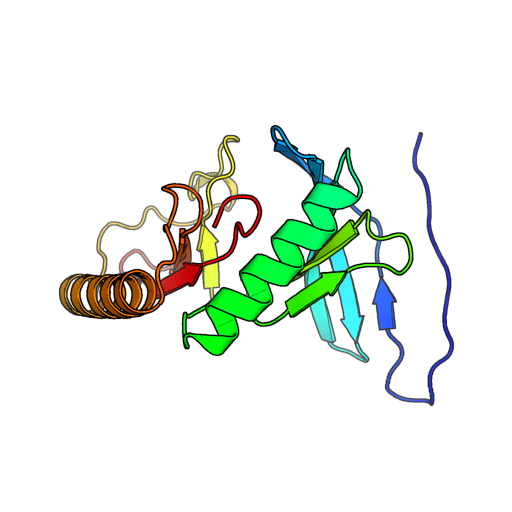4 ? -4.097 7.045 5.050 1.00 77.88 94 HIS A N 1
ATOM 740 C CA . HIS A 1 94 ? -4.605 7.863 6.148 1.00 77.88 94 HIS A CA 1
ATOM 741 C C . HIS A 1 94 ? -5.876 8.603 5.718 1.00 77.88 94 HIS A C 1
ATOM 743 O O . HIS A 1 94 ? -5.921 9.237 4.661 1.00 77.88 94 HIS A O 1
ATOM 749 N N . THR A 1 95 ? -6.902 8.556 6.564 1.00 76.75 95 THR A N 1
ATOM 750 C CA . THR A 1 95 ? -8.153 9.309 6.393 1.00 76.75 95 THR A CA 1
ATOM 751 C C . THR A 1 95 ? -8.445 10.116 7.656 1.00 76.75 95 THR A C 1
ATOM 753 O O . THR A 1 95 ? -7.701 10.051 8.637 1.00 76.75 95 THR A O 1
ATOM 756 N N . ASP A 1 96 ? -9.543 10.868 7.678 1.00 76.06 96 ASP A N 1
ATOM 757 C CA . ASP A 1 96 ? -9.989 11.561 8.894 1.00 76.06 96 ASP A CA 1
ATOM 758 C C . ASP A 1 96 ? -10.357 10.583 10.019 1.00 76.06 96 ASP A C 1
ATOM 760 O O . ASP A 1 96 ? -10.290 10.946 11.189 1.00 76.06 96 ASP A O 1
ATOM 764 N N . THR A 1 97 ? -10.680 9.330 9.679 1.00 81.38 97 THR A N 1
ATOM 765 C CA . THR A 1 97 ? -11.127 8.300 10.625 1.00 81.38 97 THR A CA 1
ATOM 766 C C . THR A 1 97 ? -10.148 7.151 10.810 1.00 81.38 97 THR A C 1
ATOM 768 O O . THR A 1 97 ? -10.281 6.418 11.785 1.00 81.38 97 THR A O 1
ATOM 771 N N . ASP A 1 98 ? -9.185 6.977 9.907 1.00 83.94 98 ASP A N 1
ATOM 772 C CA . ASP A 1 98 ? -8.322 5.798 9.847 1.00 83.94 98 ASP A CA 1
ATOM 773 C C . ASP A 1 98 ? -6.841 6.178 9.781 1.00 83.94 98 ASP A C 1
ATOM 775 O O . ASP A 1 98 ? -6.437 7.175 9.171 1.00 83.94 98 ASP A O 1
ATOM 779 N N . VAL A 1 99 ? -6.022 5.347 10.412 1.00 80.94 99 VAL A N 1
ATOM 780 C CA . VAL A 1 99 ? -4.563 5.395 10.382 1.00 80.94 99 VAL A CA 1
ATOM 781 C C . VAL A 1 99 ? -4.079 4.193 9.599 1.00 80.94 99 VAL A C 1
ATOM 783 O O . VAL A 1 99 ? -4.492 3.075 9.892 1.00 80.94 99 VAL A O 1
ATOM 786 N N . CYS A 1 100 ? -3.200 4.425 8.631 1.00 83.50 100 CYS A N 1
ATOM 787 C CA . CYS A 1 100 ? -2.505 3.372 7.918 1.00 83.50 100 CYS A CA 1
ATOM 788 C C . CYS A 1 100 ? -1.146 3.118 8.586 1.00 83.50 100 CYS A C 1
ATOM 790 O O . CYS A 1 100 ? -0.336 4.030 8.719 1.00 83.50 100 CYS A O 1
ATOM 792 N N . LEU A 1 101 ? -0.905 1.886 9.013 1.00 80.31 101 LEU A N 1
ATOM 793 C CA . LEU A 1 101 ? 0.317 1.410 9.644 1.00 80.31 101 LEU A CA 1
ATOM 794 C C . LEU A 1 101 ? 1.018 0.476 8.655 1.00 80.31 101 LEU A C 1
ATOM 796 O O . LEU A 1 101 ? 0.499 -0.588 8.337 1.00 80.31 101 LEU A O 1
ATOM 800 N N . GLY A 1 102 ? 2.173 0.883 8.139 1.00 73.69 102 GLY A N 1
ATOM 801 C CA . GLY A 1 102 ? 3.007 0.058 7.261 1.00 73.69 102 GLY A CA 1
ATOM 802 C C . GLY A 1 102 ? 4.404 -0.137 7.838 1.00 73.69 102 GLY A C 1
ATOM 803 O O . GLY A 1 102 ? 4.728 0.403 8.899 1.00 73.69 102 GLY A O 1
ATOM 804 N N . SER A 1 103 ? 5.247 -0.868 7.111 1.00 56.62 103 SER A N 1
ATOM 805 C CA . SER A 1 103 ? 6.665 -1.016 7.442 1.00 56.62 103 SER A CA 1
ATOM 806 C C . SER A 1 103 ? 7.404 0.304 7.197 1.00 56.62 103 SER A C 1
ATOM 808 O O . SER A 1 103 ? 7.938 0.568 6.123 1.00 56.62 103 SER A O 1
ATOM 810 N N . ILE A 1 104 ? 7.392 1.197 8.185 1.00 51.97 104 ILE A N 1
ATOM 811 C CA . ILE A 1 104 ? 8.294 2.347 8.227 1.00 51.97 104 ILE A CA 1
ATOM 812 C C . ILE A 1 104 ? 9.030 2.272 9.561 1.00 51.97 104 ILE A C 1
ATOM 814 O O . ILE A 1 104 ? 8.453 2.505 10.620 1.00 51.97 104 ILE A O 1
ATOM 818 N N . ASN A 1 105 ? 10.320 1.944 9.478 1.00 43.06 105 ASN A N 1
ATOM 819 C CA . ASN A 1 105 ? 11.274 1.716 10.571 1.00 43.06 105 ASN A CA 1
ATOM 820 C C . ASN A 1 105 ? 11.609 2.953 11.434 1.00 43.06 105 ASN A C 1
ATOM 822 O O . ASN A 1 105 ? 12.667 3.016 12.057 1.00 43.06 105 ASN A O 1
ATOM 826 N N . HIS A 1 106 ? 10.730 3.946 11.519 1.00 40.88 106 HIS A N 1
ATOM 827 C CA . HIS A 1 106 ? 10.960 5.124 12.349 1.00 40.88 106 HIS A CA 1
ATOM 828 C C . HIS A 1 106 ? 9.742 5.420 13.207 1.00 40.88 106 HIS A C 1
ATOM 830 O O . HIS A 1 106 ? 8.879 6.190 12.811 1.00 40.88 106 HIS A O 1
ATOM 836 N N . GLY A 1 107 ? 9.688 4.808 14.392 1.00 40.00 107 GLY A N 1
ATOM 837 C CA . GLY A 1 107 ? 8.993 5.386 15.545 1.00 40.00 107 GLY A CA 1
ATOM 838 C C . GLY A 1 107 ? 7.498 5.677 15.394 1.00 40.00 107 GLY A C 1
ATOM 839 O O . GLY A 1 107 ? 6.964 6.391 16.232 1.00 40.00 107 GLY A O 1
ATOM 840 N N . ASN A 1 108 ? 6.811 5.120 14.392 1.00 45.62 108 ASN A N 1
ATOM 841 C CA . ASN A 1 108 ? 5.356 5.189 14.254 1.00 45.62 108 ASN A CA 1
ATOM 842 C C . ASN A 1 108 ? 4.673 4.254 15.267 1.00 45.62 108 ASN A C 1
ATOM 844 O O . ASN A 1 108 ? 3.799 3.461 14.910 1.00 45.62 108 ASN A O 1
ATOM 848 N N . SER A 1 109 ? 5.067 4.323 16.541 1.00 51.03 109 SER A N 1
ATOM 849 C CA . SER A 1 109 ? 4.157 3.911 17.598 1.00 51.03 109 SER A CA 1
ATOM 850 C C . SER A 1 109 ? 2.919 4.805 17.488 1.00 51.03 109 SER A C 1
ATOM 852 O O . SER A 1 109 ? 2.994 5.960 17.061 1.00 51.03 109 SER A O 1
ATOM 854 N N . LEU A 1 110 ? 1.751 4.279 17.853 1.00 53.53 110 LEU A N 1
ATOM 855 C CA . LEU A 1 110 ? 0.511 5.059 17.970 1.00 53.53 110 LEU A CA 1
ATOM 856 C C . LEU A 1 110 ? 0.728 6.379 18.746 1.00 53.53 110 LEU A C 1
ATOM 858 O O . LEU A 1 110 ? 0.061 7.377 18.480 1.00 53.53 110 LEU A O 1
ATOM 862 N N . GLU A 1 111 ? 1.726 6.400 19.630 1.00 52.91 111 GLU A N 1
ATOM 863 C CA . GLU A 1 111 ? 2.185 7.546 20.412 1.00 52.91 111 GLU A CA 1
ATOM 864 C C . GLU A 1 111 ? 2.684 8.719 19.552 1.00 52.91 111 GLU A C 1
ATOM 866 O O . GLU A 1 111 ? 2.407 9.862 19.903 1.00 52.91 111 GLU A O 1
ATOM 871 N N . TYR A 1 112 ? 3.334 8.485 18.400 1.00 52.81 112 TYR A N 1
ATOM 872 C CA . TYR A 1 112 ? 3.767 9.563 17.488 1.00 52.81 112 TYR A CA 1
ATOM 873 C C . TYR A 1 112 ? 2.590 10.414 16.996 1.00 52.81 112 TYR A C 1
ATOM 875 O O . TYR A 1 112 ? 2.720 11.608 16.727 1.00 52.81 112 TYR A O 1
ATOM 883 N N . PHE A 1 113 ? 1.413 9.802 16.918 1.00 57.81 113 PHE A N 1
ATOM 884 C CA . PHE A 1 113 ? 0.186 10.462 16.511 1.00 57.81 113 PHE A CA 1
ATOM 885 C C . PHE A 1 113 ? -0.727 10.826 17.697 1.00 57.81 113 PHE A C 1
ATOM 887 O O . PHE A 1 113 ? -1.885 11.182 17.474 1.00 57.81 113 PHE A O 1
ATOM 894 N N . ASN A 1 114 ? -0.240 10.734 18.945 1.00 61.19 114 ASN A N 1
ATOM 895 C CA . ASN A 1 114 ? -1.041 10.884 20.167 1.00 61.19 114 ASN A CA 1
ATOM 896 C C . ASN A 1 114 ? -2.290 9.978 20.192 1.00 61.19 114 ASN A C 1
ATOM 898 O O . ASN A 1 114 ? -3.323 10.346 20.756 1.00 61.19 114 ASN A O 1
ATOM 902 N N . PHE A 1 115 ? -2.228 8.796 19.573 1.00 66.81 115 PHE A N 1
ATOM 903 C CA . PHE A 1 115 ? -3.341 7.855 19.623 1.00 66.81 115 PHE A CA 1
ATOM 904 C C . PHE A 1 115 ? -3.331 7.054 20.923 1.00 66.81 115 PHE A C 1
ATOM 906 O O . PHE A 1 115 ? -2.259 6.702 21.424 1.00 66.81 115 PHE A O 1
ATOM 913 N N . PRO A 1 116 ? -4.518 6.713 21.458 1.00 64.94 116 PRO A N 1
ATOM 914 C CA . PRO A 1 116 ? -4.595 5.763 22.551 1.00 64.94 116 PRO A CA 1
ATOM 915 C C . PRO A 1 116 ? -4.021 4.418 22.097 1.00 64.94 116 PRO A C 1
ATOM 917 O O . PRO A 1 116 ? -4.232 3.985 20.961 1.00 64.94 116 PRO A O 1
ATOM 920 N N . THR A 1 117 ? -3.309 3.744 22.996 1.00 69.88 117 THR A N 1
ATOM 921 C CA . THR A 1 117 ? -2.853 2.372 22.775 1.00 69.88 117 THR A CA 1
ATOM 922 C C . THR A 1 117 ? -4.051 1.488 22.437 1.00 69.88 117 THR A C 1
ATOM 924 O O . THR A 1 117 ? -5.011 1.413 23.206 1.00 69.88 117 THR A O 1
ATOM 927 N N . ILE A 1 118 ? -3.999 0.800 21.294 1.00 73.12 118 ILE A N 1
ATOM 928 C CA . ILE A 1 118 ? -5.029 -0.174 20.922 1.00 73.12 118 ILE A CA 1
ATOM 929 C C . ILE A 1 118 ? -4.880 -1.377 21.849 1.00 73.12 118 ILE A C 1
ATOM 931 O O . ILE A 1 118 ? -3.862 -2.067 21.823 1.00 73.12 118 ILE A O 1
ATOM 935 N N . LYS A 1 119 ? -5.895 -1.622 22.677 1.00 78.06 119 LYS A N 1
ATOM 936 C CA . LYS A 1 119 ? -5.913 -2.742 23.627 1.00 78.06 119 LYS A CA 1
ATOM 937 C C . LYS A 1 119 ? -6.603 -3.966 23.044 1.00 78.06 119 LYS A C 1
ATOM 939 O O . LYS A 1 119 ? -6.330 -5.087 23.465 1.00 78.06 119 LYS A O 1
ATOM 944 N N . THR A 1 120 ? -7.524 -3.768 22.101 1.00 83.31 120 THR A N 1
ATOM 945 C CA . THR A 1 120 ? -8.335 -4.852 21.542 1.00 83.31 120 THR A CA 1
ATOM 946 C C . THR A 1 120 ? -8.610 -4.628 20.059 1.00 83.31 120 THR A C 1
ATOM 948 O O . THR A 1 120 ? -8.906 -3.514 19.625 1.00 83.31 120 THR A O 1
ATOM 951 N N . ILE A 1 121 ? -8.533 -5.713 19.285 1.00 88.19 121 ILE A N 1
ATOM 952 C CA . ILE A 1 121 ? -8.947 -5.755 17.881 1.00 88.19 121 ILE A CA 1
ATOM 953 C C . ILE A 1 121 ? -10.329 -6.410 17.831 1.00 88.19 121 ILE A C 1
ATOM 955 O O . ILE A 1 121 ? -10.447 -7.624 17.987 1.00 88.19 121 ILE A O 1
ATOM 959 N N . SER A 1 122 ? -11.382 -5.614 17.629 1.00 91.38 122 SER A N 1
ATOM 960 C CA . SER A 1 122 ? -12.783 -6.083 17.708 1.00 91.38 122 SER A CA 1
ATOM 961 C C . SER A 1 122 ? -13.146 -7.167 16.695 1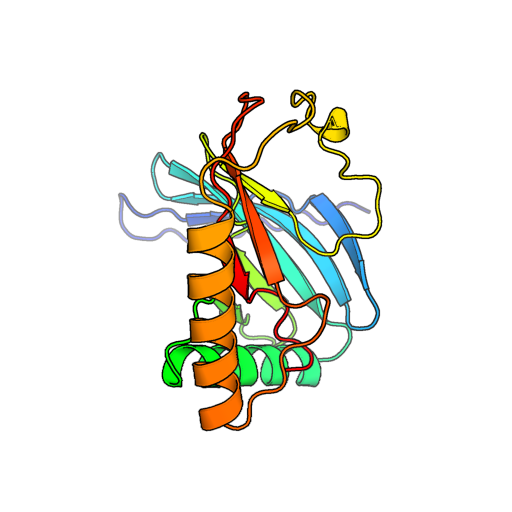.00 91.38 122 SER A C 1
ATOM 963 O O . SER A 1 122 ? -14.098 -7.910 16.916 1.00 91.38 122 SER A O 1
ATOM 965 N N . ASN A 1 123 ? -12.436 -7.236 15.571 1.00 94.44 123 ASN A N 1
ATOM 966 C CA . ASN A 1 123 ? -12.753 -8.108 14.442 1.00 94.44 123 ASN A CA 1
ATOM 967 C C . ASN A 1 123 ? -11.610 -9.080 14.105 1.00 94.44 123 ASN A C 1
ATOM 969 O O . ASN A 1 123 ? -11.453 -9.434 12.938 1.00 94.44 123 ASN A O 1
ATOM 973 N N . PHE A 1 124 ? -10.797 -9.477 15.090 1.00 92.81 124 PHE A N 1
ATOM 974 C CA . PHE A 1 124 ? -9.572 -10.247 14.853 1.00 92.81 124 PHE A CA 1
ATOM 975 C C . PHE A 1 124 ? -9.804 -11.524 14.027 1.00 92.81 124 PHE A C 1
ATOM 977 O O . PHE A 1 124 ? -9.151 -11.702 13.002 1.00 92.81 124 PHE A O 1
ATOM 984 N N . ASP A 1 125 ? -10.788 -12.350 14.390 1.00 95.31 125 ASP A N 1
ATOM 985 C CA . ASP A 1 125 ? -11.079 -13.598 13.667 1.00 95.31 125 ASP A CA 1
ATOM 986 C C . ASP A 1 125 ? -11.469 -13.332 12.204 1.00 95.31 125 ASP A C 1
ATOM 988 O O . ASP A 1 125 ? -10.904 -13.906 11.273 1.00 95.31 125 ASP A O 1
ATOM 992 N N . GLN A 1 126 ? -12.358 -12.357 11.984 1.00 96.31 126 GLN A N 1
ATOM 993 C CA . GLN A 1 126 ? -12.763 -11.931 10.640 1.00 96.31 126 GLN A CA 1
ATOM 994 C C . GLN A 1 126 ? -11.588 -11.358 9.838 1.00 96.31 126 GLN A C 1
ATOM 996 O O . GLN A 1 126 ? -11.538 -11.484 8.614 1.00 96.31 126 GLN A O 1
ATOM 1001 N N . PHE A 1 127 ? -10.662 -10.668 10.503 1.00 95.12 127 PHE A N 1
ATOM 1002 C CA . PHE A 1 127 ? -9.459 -10.140 9.877 1.00 95.12 127 PHE A CA 1
ATOM 1003 C C . PHE A 1 127 ? -8.541 -11.277 9.418 1.00 95.12 127 PHE A C 1
ATOM 1005 O O . PHE A 1 127 ? -8.098 -11.255 8.270 1.00 95.12 127 PHE A O 1
ATOM 1012 N N . ILE A 1 128 ? -8.315 -12.291 10.258 1.00 95.38 128 ILE A N 1
ATOM 1013 C CA . ILE A 1 128 ? -7.503 -13.462 9.911 1.00 95.38 128 ILE A CA 1
ATOM 1014 C C . ILE A 1 128 ? -8.100 -14.198 8.705 1.00 95.38 128 ILE A C 1
ATOM 1016 O O . ILE A 1 128 ? -7.386 -14.459 7.736 1.00 95.38 128 ILE A O 1
ATOM 1020 N N . GLU A 1 129 ? -9.412 -14.445 8.690 1.00 96.50 129 GLU A N 1
ATOM 1021 C CA . GLU A 1 129 ? -10.101 -15.060 7.544 1.00 96.50 129 GLU A CA 1
ATOM 1022 C C . GLU A 1 129 ? -9.916 -14.258 6.245 1.00 96.50 129 GLU A C 1
ATOM 1024 O O . GLU A 1 129 ? -9.595 -14.814 5.186 1.00 96.50 129 GLU A O 1
ATOM 1029 N N . LYS A 1 130 ? -10.074 -12.930 6.315 1.00 95.25 130 LYS A N 1
ATOM 1030 C CA . LYS A 1 130 ? -9.850 -12.033 5.170 1.00 95.25 130 LYS A CA 1
ATOM 1031 C C . LYS A 1 130 ? -8.396 -12.059 4.711 1.00 95.25 130 LYS A C 1
ATOM 1033 O O . LYS A 1 130 ? -8.148 -12.093 3.505 1.00 95.25 130 LYS A O 1
ATOM 1038 N N . TYR A 1 131 ? -7.449 -12.066 5.645 1.00 94.56 131 TYR A N 1
ATOM 1039 C CA . TYR A 1 131 ? -6.023 -12.114 5.345 1.00 94.56 131 TYR A CA 1
ATOM 1040 C C . TYR A 1 131 ? -5.654 -13.411 4.621 1.00 94.56 131 TYR A C 1
ATOM 1042 O O . TYR A 1 131 ? -5.084 -13.366 3.530 1.00 94.56 131 TYR A O 1
ATOM 1050 N N . PHE A 1 132 ? -6.084 -14.563 5.143 1.00 95.50 132 PHE A N 1
ATOM 1051 C CA . PHE A 1 132 ? -5.881 -15.858 4.489 1.00 95.50 132 PHE A CA 1
ATOM 1052 C C . PHE A 1 132 ? -6.561 -15.945 3.123 1.00 95.50 132 PHE A C 1
ATOM 1054 O O . PHE A 1 132 ? -6.002 -16.528 2.193 1.00 95.50 132 PHE A O 1
ATOM 1061 N N . THR A 1 133 ? -7.733 -15.329 2.961 1.00 96.75 133 THR A N 1
ATOM 1062 C CA . THR A 1 133 ? -8.406 -15.257 1.658 1.00 96.75 133 THR A CA 1
ATOM 1063 C C . THR A 1 133 ? -7.542 -14.526 0.627 1.00 96.75 133 THR A C 1
ATOM 1065 O O . THR A 1 133 ? -7.378 -15.015 -0.490 1.00 96.75 133 THR A O 1
ATOM 1068 N N . GLN A 1 134 ? -6.937 -13.393 0.993 1.00 96.00 134 GLN A N 1
ATOM 1069 C CA . GLN A 1 134 ? -6.027 -12.661 0.103 1.00 96.00 134 GLN A CA 1
ATOM 1070 C C . GLN A 1 134 ? -4.724 -13.429 -0.152 1.00 96.00 134 GLN A C 1
ATOM 1072 O O . GLN A 1 134 ? -4.270 -13.484 -1.292 1.00 96.00 134 GLN A O 1
ATOM 1077 N N . ALA A 1 135 ? -4.164 -14.090 0.865 1.00 94.81 135 ALA A N 1
ATOM 1078 C CA . ALA A 1 135 ? -2.988 -14.943 0.697 1.00 94.81 135 ALA A CA 1
ATOM 1079 C C . ALA A 1 135 ? -3.255 -16.101 -0.283 1.00 94.81 135 ALA A C 1
ATOM 1081 O O . ALA A 1 135 ? -2.431 -16.388 -1.148 1.00 94.81 135 ALA A O 1
ATOM 1082 N N . LYS A 1 136 ? -4.442 -16.719 -0.219 1.00 97.31 136 LYS A N 1
ATOM 1083 C CA . LYS A 1 136 ? -4.864 -17.760 -1.167 1.00 97.31 136 LYS A CA 1
ATOM 1084 C C . LYS A 1 136 ? -5.001 -17.221 -2.592 1.00 97.31 136 LYS A C 1
ATOM 1086 O O . LYS A 1 136 ? -4.594 -17.893 -3.537 1.00 97.31 136 LYS A O 1
ATOM 1091 N N . ILE A 1 137 ? -5.557 -16.018 -2.757 1.00 97.69 137 ILE A N 1
ATOM 1092 C CA . ILE A 1 137 ? -5.634 -15.348 -4.064 1.00 97.69 137 ILE A CA 1
ATOM 1093 C C . ILE A 1 137 ? -4.226 -15.124 -4.632 1.00 97.69 137 ILE A C 1
ATOM 1095 O O . ILE A 1 137 ? -3.988 -15.446 -5.795 1.00 97.69 137 ILE A O 1
ATOM 1099 N N . ALA A 1 138 ? -3.289 -14.635 -3.815 1.00 96.25 138 ALA A N 1
ATOM 1100 C CA . ALA A 1 138 ? -1.907 -14.406 -4.231 1.00 96.25 138 ALA A CA 1
ATOM 1101 C C . ALA A 1 138 ? -1.210 -15.710 -4.634 1.00 96.25 138 ALA A C 1
ATOM 1103 O O . ALA A 1 138 ? -0.650 -15.786 -5.726 1.00 96.25 138 ALA A O 1
ATOM 1104 N N . ALA A 1 139 ? -1.332 -16.759 -3.815 1.00 96.38 139 ALA A N 1
ATOM 1105 C CA . ALA A 1 139 ? -0.754 -18.071 -4.095 1.00 96.38 139 ALA A CA 1
ATOM 1106 C C . ALA A 1 139 ? -1.279 -18.667 -5.413 1.00 96.38 139 ALA A C 1
ATOM 1108 O O . ALA A 1 139 ? -0.494 -19.125 -6.240 1.00 96.38 139 ALA A O 1
ATOM 1109 N N . ASN A 1 140 ? -2.591 -18.589 -5.662 1.00 97.38 140 ASN A N 1
ATOM 1110 C CA . ASN A 1 140 ? -3.194 -19.054 -6.916 1.00 97.38 140 ASN A CA 1
ATOM 1111 C C . ASN A 1 140 ? -2.709 -18.270 -8.146 1.00 97.38 140 ASN A C 1
ATOM 1113 O O . ASN A 1 140 ? -2.719 -18.798 -9.256 1.00 97.38 140 ASN A O 1
ATOM 1117 N N . ALA A 1 141 ? -2.312 -17.011 -7.958 1.00 96.56 141 ALA A N 1
ATOM 1118 C CA . ALA A 1 141 ? -1.774 -16.151 -9.006 1.00 96.56 141 ALA A CA 1
ATOM 1119 C C . ALA A 1 141 ? -0.237 -16.206 -9.115 1.00 96.56 141 ALA A C 1
ATOM 1121 O O . ALA A 1 141 ? 0.322 -15.505 -9.958 1.00 96.56 141 ALA A O 1
ATOM 1122 N N . GLY A 1 142 ? 0.441 -17.004 -8.280 1.00 95.25 142 GLY A N 1
ATOM 1123 C CA . GLY A 1 142 ? 1.904 -17.075 -8.232 1.00 95.25 142 GLY A CA 1
ATOM 1124 C C . GLY A 1 142 ? 2.565 -15.773 -7.767 1.00 95.25 142 GLY A C 1
ATOM 1125 O O . GLY A 1 142 ? 3.607 -15.403 -8.297 1.00 95.25 142 GLY A O 1
ATOM 1126 N N . ILE A 1 143 ? 1.936 -15.049 -6.836 1.00 94.94 143 ILE A N 1
ATOM 1127 C CA . ILE A 1 143 ? 2.429 -13.777 -6.287 1.00 94.94 143 ILE A CA 1
ATOM 1128 C C . ILE A 1 143 ? 2.950 -14.016 -4.868 1.00 94.94 143 ILE A C 1
ATOM 1130 O O . ILE A 1 143 ? 2.209 -14.508 -4.015 1.00 94.94 143 ILE A O 1
ATOM 1134 N N . GLU A 1 144 ? 4.201 -13.640 -4.609 1.00 91.88 144 GLU A N 1
ATOM 1135 C CA . GLU A 1 144 ? 4.833 -13.777 -3.296 1.00 91.88 144 GLU A CA 1
ATOM 1136 C C . GLU A 1 144 ? 4.593 -12.518 -2.455 1.00 91.88 144 GLU A C 1
ATOM 1138 O O . GLU A 1 144 ? 5.067 -11.438 -2.790 1.00 91.88 144 GLU A O 1
ATOM 1143 N N . ILE A 1 145 ? 3.854 -12.634 -1.347 1.00 89.06 145 ILE A N 1
ATOM 1144 C CA . ILE A 1 145 ? 3.615 -11.499 -0.443 1.00 89.06 145 ILE A CA 1
ATOM 1145 C C . ILE A 1 145 ? 4.767 -11.399 0.561 1.00 89.06 145 ILE A C 1
ATOM 1147 O O . ILE A 1 145 ? 4.890 -12.246 1.447 1.00 89.06 145 ILE A O 1
ATOM 1151 N N . TRP A 1 146 ? 5.560 -10.332 0.463 1.00 86.69 146 TRP A N 1
ATOM 1152 C CA . TRP A 1 146 ? 6.635 -10.038 1.411 1.00 86.69 146 TRP A CA 1
ATOM 1153 C C . TRP A 1 146 ? 6.098 -9.475 2.730 1.00 86.69 146 TRP A C 1
ATOM 1155 O O . TRP A 1 146 ? 5.002 -8.923 2.801 1.00 86.69 146 TRP A O 1
ATOM 1165 N N . GLN A 1 147 ? 6.882 -9.617 3.800 1.00 82.81 147 GLN A N 1
ATOM 1166 C CA . GLN A 1 147 ? 6.490 -9.246 5.168 1.00 82.81 147 GLN A CA 1
ATOM 1167 C C . GLN A 1 147 ? 6.159 -7.755 5.357 1.00 82.81 147 GLN A C 1
ATOM 1169 O O . GLN A 1 147 ? 5.409 -7.401 6.262 1.00 82.81 147 GLN A O 1
ATOM 1174 N N . ASP A 1 148 ? 6.721 -6.885 4.522 1.00 80.00 148 ASP A N 1
ATOM 1175 C CA . ASP A 1 148 ? 6.545 -5.432 4.529 1.00 80.00 148 ASP A CA 1
ATOM 1176 C C . ASP A 1 148 ? 5.488 -4.945 3.525 1.00 80.00 148 ASP A C 1
ATOM 1178 O O . ASP A 1 148 ? 5.123 -3.768 3.526 1.00 80.00 148 ASP A O 1
ATOM 1182 N N . THR A 1 149 ? 4.937 -5.849 2.711 1.00 87.06 149 THR A N 1
ATOM 1183 C CA . THR A 1 149 ? 3.863 -5.542 1.767 1.00 87.06 149 THR A CA 1
ATOM 1184 C C . THR A 1 149 ? 2.532 -5.186 2.449 1.00 87.06 149 THR A C 1
ATOM 1186 O O . THR A 1 149 ? 1.844 -4.316 1.906 1.00 87.06 149 THR A O 1
ATOM 1189 N N . PRO A 1 150 ? 2.099 -5.807 3.569 1.00 89.94 150 PRO A N 1
ATOM 1190 C CA . PRO A 1 150 ? 0.839 -5.460 4.225 1.00 89.94 150 PRO A CA 1
ATOM 1191 C C . PRO A 1 150 ? 0.886 -4.111 4.956 1.00 89.94 150 PRO A C 1
ATOM 1193 O O . PRO A 1 150 ? 1.752 -3.850 5.786 1.00 89.94 150 PRO A O 1
ATOM 1196 N N . PHE A 1 151 ? -0.113 -3.276 4.684 1.00 89.00 151 PHE A N 1
ATOM 1197 C CA . PHE A 1 151 ? -0.375 -2.004 5.352 1.00 89.00 151 PHE A CA 1
ATOM 1198 C C . PHE A 1 151 ? -1.719 -2.115 6.068 1.00 89.00 151 PHE A C 1
ATOM 1200 O O . PHE A 1 151 ? -2.744 -2.364 5.429 1.00 89.00 151 PHE A O 1
ATOM 1207 N N . PHE A 1 152 ? -1.719 -1.938 7.384 1.00 89.75 152 PHE A N 1
ATOM 1208 C CA . PHE A 1 152 ? -2.874 -2.139 8.250 1.00 89.75 152 PHE A CA 1
ATOM 1209 C C . PHE A 1 152 ? -3.627 -0.841 8.518 1.00 89.75 152 PHE A C 1
ATOM 1211 O O . PHE A 1 152 ? -3.022 0.196 8.752 1.00 89.75 152 PHE A O 1
ATOM 1218 N N . PHE A 1 153 ? -4.952 -0.899 8.553 1.00 88.94 153 PHE A N 1
ATOM 1219 C CA . PHE A 1 153 ? -5.807 0.225 8.904 1.00 88.94 153 PHE A CA 1
ATOM 1220 C C . PHE A 1 153 ? -6.425 0.018 10.272 1.00 88.94 153 PHE A C 1
ATOM 1222 O O . PHE A 1 153 ? -7.017 -1.029 10.539 1.00 88.94 153 PHE A O 1
ATOM 1229 N N . VAL A 1 154 ? -6.332 1.051 11.100 1.00 88.31 154 VAL A N 1
ATOM 1230 C CA . VAL A 1 154 ? -6.975 1.124 12.413 1.00 88.31 154 VAL A CA 1
ATOM 1231 C C . VAL A 1 154 ? -7.747 2.432 12.540 1.00 88.31 154 VAL A C 1
ATOM 1233 O O . VAL A 1 154 ? -7.362 3.453 11.969 1.00 88.31 154 VAL A O 1
ATOM 1236 N N . LYS A 1 155 ? -8.846 2.420 13.290 1.00 86.88 155 LYS A N 1
ATOM 1237 C CA . LYS A 1 155 ? -9.653 3.601 13.582 1.00 86.88 155 LYS A CA 1
ATOM 1238 C C . LYS A 1 155 ? -8.922 4.517 14.555 1.00 86.88 155 LYS A C 1
ATOM 1240 O O . LYS A 1 155 ? -8.360 4.079 15.556 1.00 86.88 155 LYS A O 1
ATOM 1245 N N . LYS A 1 156 ? -8.980 5.815 14.271 1.00 79.00 156 LYS A N 1
ATOM 1246 C CA . LYS A 1 156 ? -8.469 6.858 15.160 1.00 79.00 156 LYS A CA 1
ATOM 1247 C C . LYS A 1 156 ? -9.271 6.896 16.462 1.00 79.00 156 LYS A C 1
ATOM 1249 O O . LYS A 1 156 ? -10.486 6.717 16.448 1.00 79.00 156 LYS A O 1
ATOM 1254 N N . ASN A 1 157 ? -8.586 7.213 17.562 1.00 80.06 157 ASN A N 1
ATOM 1255 C CA . ASN A 1 157 ? -9.182 7.550 18.863 1.00 80.06 157 ASN A CA 1
ATOM 1256 C C . ASN A 1 157 ? -10.104 6.472 19.463 1.00 80.06 157 ASN A C 1
ATOM 1258 O O . ASN A 1 157 ? -11.089 6.798 20.122 1.00 80.06 157 ASN A O 1
ATOM 1262 N N . THR A 1 158 ? -9.789 5.191 19.259 1.00 80.94 158 THR A N 1
ATOM 1263 C CA . THR A 1 158 ? -10.487 4.080 19.917 1.00 80.94 158 THR A CA 1
ATOM 1264 C C . THR A 1 158 ? -9.494 3.054 20.452 1.00 80.94 158 THR A C 1
ATOM 1266 O O . THR A 1 158 ? -8.542 2.683 19.772 1.00 80.94 158 THR A O 1
ATOM 1269 N N . GLU A 1 159 ? -9.729 2.572 21.674 1.00 79.81 159 GLU A N 1
ATOM 1270 C CA . GLU A 1 159 ? -8.975 1.450 22.254 1.00 79.81 159 GLU A CA 1
ATOM 1271 C C . GLU A 1 159 ? -9.430 0.094 21.687 1.00 79.81 159 GLU A C 1
ATOM 1273 O O . GLU A 1 159 ? -8.705 -0.898 21.789 1.00 79.81 159 GLU A O 1
ATOM 1278 N N . ASN A 1 160 ? -10.626 0.071 21.083 1.00 83.56 160 ASN A N 1
ATOM 1279 C CA . ASN A 1 160 ? -11.222 -1.077 20.417 1.00 83.56 160 ASN A CA 1
ATOM 1280 C C . ASN A 1 160 ? -11.393 -0.763 18.926 1.00 83.56 160 ASN A C 1
ATOM 1282 O O . ASN A 1 160 ? -12.403 -0.189 18.502 1.00 83.56 160 ASN A O 1
ATOM 1286 N N . SER A 1 161 ? -10.374 -1.086 18.135 1.00 84.94 161 SER A N 1
ATOM 1287 C CA . SER A 1 161 ? -10.344 -0.767 16.709 1.00 84.94 161 SER A CA 1
ATOM 1288 C C . SER A 1 161 ? -10.622 -2.011 15.874 1.00 84.94 161 SER A C 1
ATOM 1290 O O . SER A 1 161 ? -10.017 -3.051 16.138 1.00 84.94 161 SER A O 1
ATOM 1292 N N . PRO A 1 162 ? -11.461 -1.938 14.827 1.00 89.62 162 PRO A N 1
ATOM 1293 C CA . PRO A 1 162 ? -11.384 -2.933 13.774 1.00 89.62 162 PRO A CA 1
ATOM 1294 C C . PRO A 1 162 ? -10.021 -2.822 13.075 1.00 89.62 162 PRO A C 1
ATOM 1296 O O . PRO A 1 162 ? -9.454 -1.730 12.973 1.00 89.62 162 PRO A O 1
ATOM 1299 N N . LEU A 1 163 ? -9.513 -3.951 12.600 1.00 91.12 163 LEU A N 1
ATOM 1300 C CA . LEU A 1 163 ? -8.326 -4.062 11.771 1.00 91.12 163 LEU A CA 1
ATOM 1301 C C . LEU A 1 163 ? -8.737 -4.405 10.341 1.00 91.12 163 LEU A C 1
ATOM 1303 O O . LEU A 1 163 ? -9.590 -5.267 10.098 1.00 91.12 163 LEU A O 1
ATOM 1307 N N . ASP A 1 164 ? -8.113 -3.731 9.391 1.00 92.75 164 ASP A N 1
ATOM 1308 C CA . ASP A 1 164 ? -8.194 -4.048 7.972 1.00 92.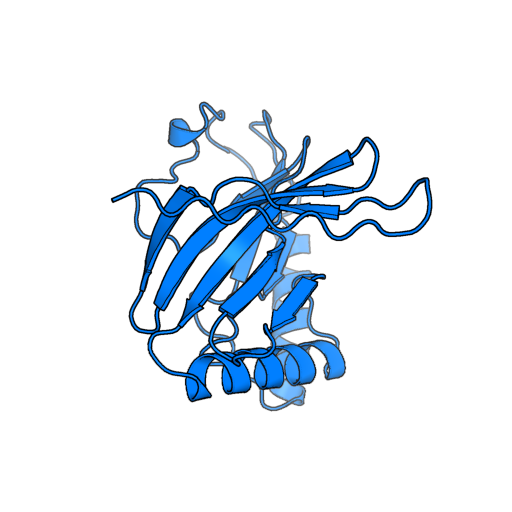75 164 ASP A CA 1
ATOM 1309 C C . ASP A 1 164 ? -6.804 -3.903 7.341 1.00 92.75 164 ASP A C 1
ATOM 1311 O O . ASP A 1 164 ? -5.881 -3.433 8.000 1.00 92.75 164 ASP A O 1
ATOM 1315 N N . PHE A 1 165 ? -6.614 -4.306 6.087 1.00 93.00 165 PHE A N 1
ATOM 1316 C CA . PHE A 1 165 ? -5.326 -4.148 5.412 1.00 93.00 165 PHE A CA 1
ATOM 1317 C C . PHE A 1 165 ? -5.449 -3.956 3.902 1.00 93.00 165 PHE A C 1
ATOM 1319 O O . PHE A 1 165 ? -6.476 -4.268 3.299 1.00 93.00 165 PHE A O 1
ATOM 1326 N N . VAL A 1 166 ? -4.374 -3.460 3.297 1.00 93.00 166 VAL A N 1
ATOM 1327 C CA . VAL A 1 166 ? -4.100 -3.499 1.855 1.00 93.00 166 VAL A CA 1
ATOM 1328 C C . VAL A 1 166 ? -2.650 -3.926 1.645 1.00 93.00 166 VAL A C 1
ATOM 1330 O O . VAL A 1 166 ? -1.818 -3.783 2.534 1.00 93.00 166 VAL A O 1
ATOM 1333 N N . LEU A 1 167 ? -2.331 -4.411 0.455 1.00 91.00 167 LEU A N 1
ATOM 1334 C CA . LEU A 1 167 ? -0.960 -4.565 -0.009 1.00 91.00 167 LEU A CA 1
ATOM 1335 C C . LEU A 1 167 ? -0.490 -3.229 -0.599 1.00 91.00 167 LEU A C 1
ATOM 1337 O O . LEU A 1 167 ? -1.206 -2.621 -1.407 1.00 91.00 167 LEU A O 1
ATOM 1341 N N . GLY A 1 168 ? 0.684 -2.757 -0.177 1.00 86.69 168 GLY A N 1
ATOM 1342 C CA . GLY A 1 168 ? 1.162 -1.409 -0.483 1.00 86.69 168 GLY A CA 1
ATOM 1343 C C . GLY A 1 168 ? 2.583 -1.310 -1.020 1.00 86.69 168 GLY A C 1
ATOM 1344 O O . GLY A 1 168 ? 2.798 -0.554 -1.970 1.00 86.69 168 GLY A O 1
ATOM 1345 N N . ASP A 1 169 ? 3.527 -2.077 -0.470 1.00 83.75 169 ASP A N 1
ATOM 1346 C CA . ASP A 1 169 ? 4.883 -2.129 -1.021 1.00 83.75 169 ASP A CA 1
ATOM 1347 C C . ASP A 1 169 ? 4.938 -3.135 -2.173 1.00 83.75 169 ASP A C 1
ATOM 1349 O O . ASP A 1 169 ? 4.787 -4.340 -1.975 1.00 83.75 169 ASP A O 1
ATOM 1353 N N . MET A 1 170 ? 5.077 -2.612 -3.390 1.00 87.62 170 MET A N 1
ATOM 1354 C CA . MET A 1 170 ? 4.993 -3.391 -4.628 1.00 87.62 170 MET A CA 1
ATOM 1355 C C . MET A 1 170 ? 6.364 -3.679 -5.234 1.00 87.62 170 MET A C 1
ATOM 1357 O O . MET A 1 170 ? 6.453 -4.295 -6.296 1.00 87.62 170 MET A O 1
ATOM 1361 N N . ASP A 1 171 ? 7.429 -3.227 -4.581 1.00 82.44 171 ASP A N 1
ATOM 1362 C CA . ASP A 1 171 ? 8.775 -3.255 -5.131 1.00 82.44 171 ASP A CA 1
ATOM 1363 C C . ASP A 1 171 ? 9.321 -4.676 -5.343 1.00 82.44 171 ASP A C 1
ATOM 1365 O O . ASP A 1 171 ? 10.202 -4.861 -6.177 1.00 82.44 171 ASP A O 1
ATOM 1369 N N . THR A 1 172 ? 8.843 -5.671 -4.590 1.00 76.88 172 THR A N 1
ATOM 1370 C CA . THR A 1 172 ? 9.409 -7.037 -4.584 1.00 76.88 172 THR A CA 1
ATOM 1371 C C . THR A 1 172 ? 8.392 -8.164 -4.776 1.00 76.88 172 THR A C 1
ATOM 1373 O O . THR A 1 172 ? 8.777 -9.324 -4.692 1.00 76.88 172 THR A O 1
ATOM 1376 N N . LEU A 1 173 ? 7.123 -7.845 -5.053 1.00 73.69 173 LEU A N 1
ATOM 1377 C CA . LEU A 1 173 ? 6.026 -8.816 -5.233 1.00 73.69 173 LEU A CA 1
ATOM 1378 C C . LEU A 1 173 ? 6.216 -9.827 -6.367 1.00 73.69 173 LEU A C 1
ATOM 1380 O O . LEU A 1 173 ? 6.783 -9.466 -7.429 1.00 73.69 173 LEU A O 1
#

Secondary structure (DSSP, 8-state):
-----------STT--EEEPPPEEEEEETTEEEEEEEEEETTEEEEEEEEEESSHHHHHHHHHHHHHHHHTT--B-S-EEE-TTSSEEEEE----SSEEEE---TTT--GGGGTPPP--EETTHHHHHHHHHHHHHHHHHTT----TTSEEEEEETT-SEE-EEEEE---S--